Protein AF-A0A8J1JH78-F1 (afdb_monomer)

Structure (mmCIF, N/CA/C/O backbone):
data_AF-A0A8J1JH78-F1
#
_entry.id   AF-A0A8J1JH78-F1
#
loop_
_atom_site.group_PDB
_atom_site.id
_atom_site.type_symbol
_atom_site.label_atom_id
_atom_site.label_alt_id
_atom_site.label_comp_id
_atom_site.label_asym_id
_atom_site.label_entity_id
_atom_site.label_seq_id
_atom_site.pdbx_PDB_ins_code
_atom_site.Cartn_x
_atom_site.Cartn_y
_atom_site.Cartn_z
_atom_site.occupancy
_atom_site.B_iso_or_equiv
_atom_site.auth_seq_id
_atom_site.auth_comp_id
_atom_site.auth_asym_id
_atom_site.auth_atom_id
_atom_site.pdbx_PDB_model_num
ATOM 1 N N . MET A 1 1 ? -6.969 -33.728 41.096 1.00 48.09 1 MET A N 1
ATOM 2 C CA . MET A 1 1 ? -7.982 -32.722 41.499 1.00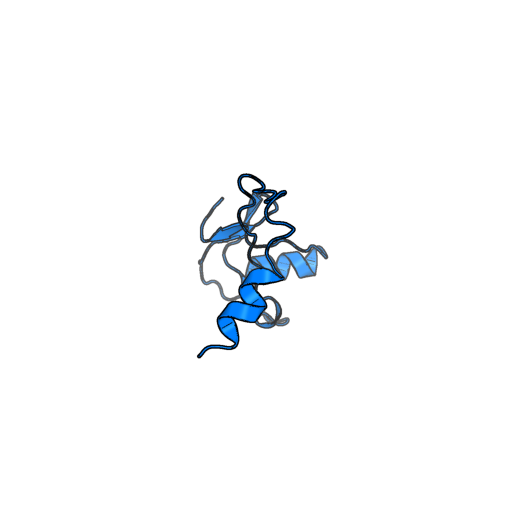 48.09 1 MET A CA 1
ATOM 3 C C . MET A 1 1 ? -7.349 -31.326 41.446 1.00 48.09 1 MET A C 1
ATOM 5 O O . MET A 1 1 ? -6.946 -30.771 42.450 1.00 48.09 1 MET A O 1
ATOM 9 N N . ASN A 1 2 ? -6.923 -30.921 40.250 1.00 36.47 2 ASN A N 1
ATOM 10 C CA . ASN A 1 2 ? -7.472 -29.811 39.453 1.00 36.47 2 ASN A CA 1
ATOM 11 C C . ASN A 1 2 ? -7.285 -28.394 40.041 1.00 36.47 2 ASN A C 1
ATOM 13 O O . ASN A 1 2 ? -8.236 -27.735 40.449 1.00 36.47 2 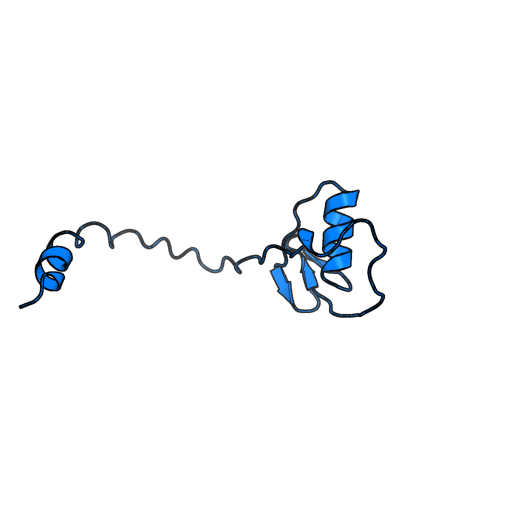ASN A O 1
ATOM 17 N N . SER A 1 3 ? -6.047 -27.887 39.937 1.00 57.00 3 SER A N 1
ATOM 18 C CA . SER A 1 3 ? -5.671 -26.464 40.089 1.00 57.00 3 SER A CA 1
ATOM 19 C C . SER A 1 3 ? -6.522 -25.505 39.231 1.00 57.00 3 SER A C 1
ATOM 21 O O . SER A 1 3 ? -6.642 -24.320 39.539 1.00 57.00 3 SER A O 1
ATOM 23 N N . PHE A 1 4 ? -7.176 -26.029 38.190 1.00 59.69 4 PHE A N 1
ATOM 24 C CA . PHE A 1 4 ? -8.124 -25.310 37.343 1.00 59.69 4 PHE A CA 1
ATOM 25 C C . PHE A 1 4 ? -9.325 -24.730 38.109 1.00 59.69 4 PHE A C 1
ATOM 27 O O . PHE A 1 4 ? -9.781 -23.644 37.766 1.00 59.69 4 PHE A O 1
ATOM 34 N N . LEU A 1 5 ? -9.798 -25.391 39.175 1.00 54.59 5 LEU A N 1
ATOM 35 C CA . LEU A 1 5 ? -10.943 -24.902 39.957 1.00 54.59 5 LEU A CA 1
ATOM 36 C C . LEU A 1 5 ? -10.589 -23.679 40.817 1.00 54.59 5 LEU A C 1
ATOM 38 O O . LEU A 1 5 ? -11.426 -22.805 41.016 1.00 54.59 5 LEU A O 1
ATOM 42 N N . LEU A 1 6 ? -9.334 -23.571 41.267 1.00 54.44 6 LEU A N 1
ATOM 43 C CA . LEU A 1 6 ? -8.887 -22.451 42.100 1.00 54.44 6 LEU A CA 1
ATOM 44 C C . LEU A 1 6 ? -8.714 -21.159 41.285 1.00 54.44 6 LEU A C 1
ATOM 46 O O . LEU A 1 6 ? -8.960 -20.066 41.787 1.00 54.44 6 LEU A O 1
ATOM 50 N N . LYS A 1 7 ? -8.338 -21.281 40.005 1.00 55.62 7 LYS A N 1
ATOM 51 C CA . LYS A 1 7 ? -8.229 -20.136 39.087 1.00 55.62 7 LYS A CA 1
ATOM 52 C C . LYS A 1 7 ? -9.595 -19.616 38.631 1.00 55.62 7 LYS A C 1
ATOM 54 O O . LYS A 1 7 ? -9.727 -18.424 38.373 1.00 55.62 7 LYS A O 1
ATOM 59 N N . ALA A 1 8 ? -10.608 -20.483 38.572 1.00 56.56 8 ALA A N 1
ATOM 60 C CA . ALA A 1 8 ? -11.961 -20.111 38.158 1.00 56.56 8 ALA A CA 1
ATOM 61 C C . ALA A 1 8 ? -12.670 -19.187 39.168 1.00 56.56 8 ALA A C 1
ATOM 63 O O . ALA A 1 8 ? -13.463 -18.343 38.764 1.00 56.56 8 ALA A O 1
ATOM 64 N N . LEU A 1 9 ? -12.353 -19.290 40.463 1.00 57.50 9 LEU A N 1
ATOM 65 C CA . LEU A 1 9 ? -12.970 -18.464 41.509 1.00 57.50 9 LEU A CA 1
ATOM 66 C C . LEU A 1 9 ? -12.403 -17.035 41.592 1.00 57.50 9 LEU A C 1
ATOM 68 O O . LEU A 1 9 ? -13.087 -16.147 42.089 1.00 57.50 9 LEU A O 1
ATOM 72 N N . LEU A 1 10 ? -11.187 -16.789 41.090 1.00 59.59 10 LEU A N 1
ATOM 73 C CA . LEU A 1 10 ? -10.536 -15.471 41.168 1.00 59.59 10 LEU A CA 1
ATOM 74 C C . LEU A 1 10 ? -10.680 -14.615 39.899 1.00 59.59 10 LEU A C 1
ATOM 76 O O . LEU A 1 10 ? -10.386 -13.425 39.941 1.00 59.59 10 LEU A O 1
ATOM 80 N N . L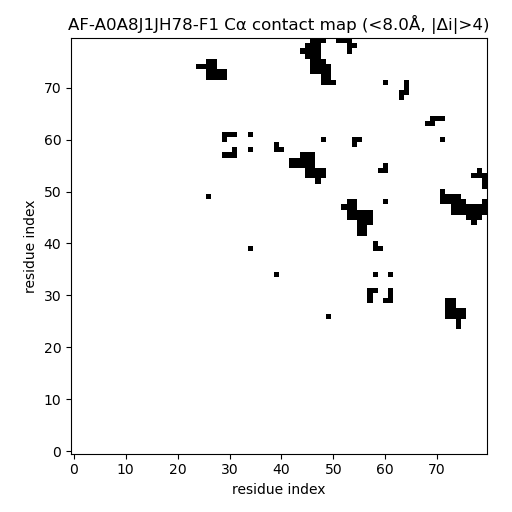EU A 1 11 ? -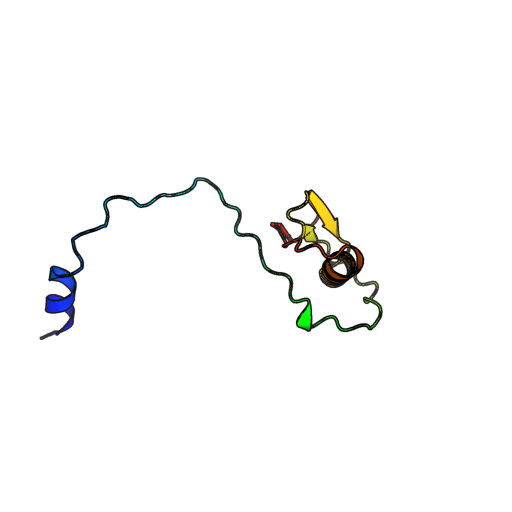11.154 -15.177 38.783 1.00 59.94 11 LEU A N 1
ATOM 81 C CA . LEU A 1 11 ? -11.347 -14.447 37.517 1.00 59.94 11 LEU A CA 1
ATOM 82 C C . LEU A 1 11 ? -12.803 -14.006 37.273 1.00 59.94 11 LEU A C 1
ATOM 84 O O . LEU A 1 11 ? -13.143 -13.540 36.188 1.00 59.94 11 LEU A O 1
ATOM 88 N N . GLY A 1 12 ? -13.669 -14.131 38.278 1.00 56.97 12 GLY A N 1
ATOM 89 C CA . GLY A 1 12 ? -15.097 -13.823 38.185 1.00 56.97 12 GLY A CA 1
ATOM 90 C C . GLY A 1 12 ? -15.493 -12.360 38.422 1.00 56.97 12 GLY A C 1
ATOM 91 O O . GLY A 1 12 ? -16.609 -12.145 38.881 1.00 56.97 12 GLY A O 1
ATOM 92 N N . THR A 1 13 ? -14.635 -11.355 38.181 1.00 64.06 13 THR A N 1
ATOM 93 C CA . THR A 1 13 ? -14.939 -9.959 38.583 1.00 6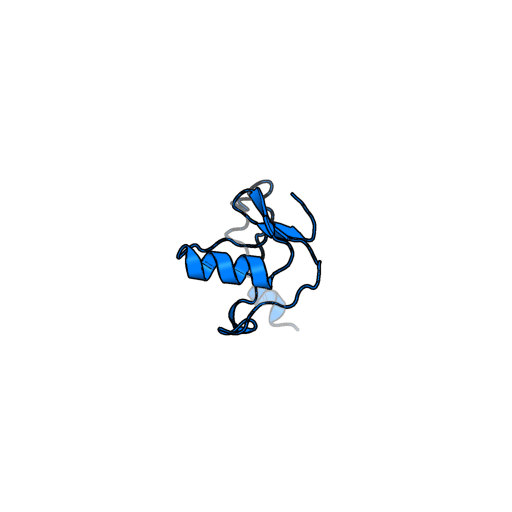4.06 13 THR A CA 1
ATOM 94 C C . THR A 1 13 ? -15.112 -8.909 37.488 1.00 64.06 13 THR A C 1
ATOM 96 O O . THR A 1 13 ? -15.520 -7.813 37.845 1.00 64.06 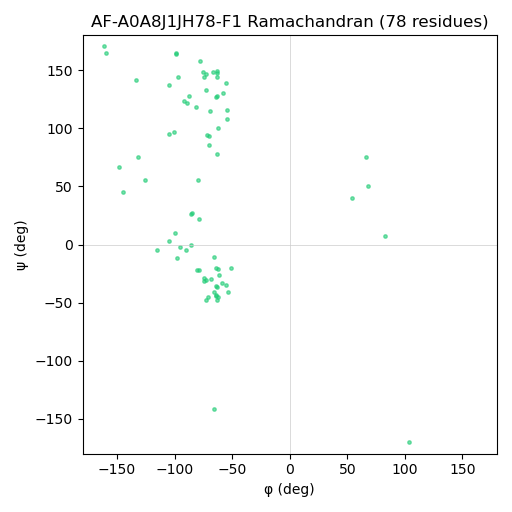13 THR A O 1
ATOM 99 N N . LEU A 1 14 ? -14.923 -9.154 36.184 1.00 60.62 14 LEU A N 1
ATOM 100 C CA . LEU A 1 14 ? -15.148 -8.085 35.180 1.00 60.62 14 LEU A CA 1
ATOM 101 C C . LEU A 1 14 ? -15.729 -8.574 33.842 1.00 60.62 14 LEU A C 1
ATOM 103 O O . LEU A 1 14 ? -15.315 -8.132 32.777 1.00 60.62 14 LEU A O 1
ATOM 107 N N . ALA A 1 15 ? -16.749 -9.431 33.864 1.00 60.03 15 ALA A N 1
ATOM 108 C CA . ALA A 1 15 ? -17.567 -9.702 32.669 1.00 60.03 15 ALA A CA 1
ATOM 109 C C . ALA A 1 15 ? -18.708 -8.668 32.481 1.00 60.03 15 ALA A C 1
ATOM 111 O O . ALA A 1 15 ? -19.752 -8.986 31.923 1.00 60.03 15 ALA A O 1
ATOM 112 N N . GLY A 1 16 ? -18.531 -7.439 32.988 1.00 59.62 16 GLY A N 1
ATOM 113 C CA . GLY A 1 16 ? -19.557 -6.386 33.039 1.00 59.62 16 GLY A CA 1
ATOM 114 C C . GLY A 1 16 ? -19.415 -5.252 32.017 1.00 59.62 16 GLY A C 1
ATOM 115 O O . GLY A 1 16 ? -20.211 -4.323 32.051 1.00 59.62 16 GLY A O 1
ATOM 116 N N . MET A 1 17 ? -18.432 -5.298 31.114 1.00 61.12 17 MET A N 1
ATOM 117 C CA . MET A 1 17 ? -18.325 -4.377 29.973 1.00 61.12 17 MET A CA 1
ATOM 118 C C . MET A 1 17 ? -17.674 -5.095 28.791 1.00 61.12 17 MET A C 1
ATOM 120 O O . MET A 1 17 ? -16.562 -4.765 28.378 1.00 61.12 17 MET A O 1
ATOM 124 N N . VAL A 1 18 ? -18.353 -6.091 28.218 1.00 59.00 18 VAL A N 1
ATOM 125 C CA . VAL A 1 18 ? -18.043 -6.429 26.826 1.00 59.00 18 VAL A CA 1
ATOM 126 C C . VAL A 1 18 ? -18.569 -5.257 26.001 1.00 59.00 18 VAL A C 1
ATOM 128 O O . VAL A 1 18 ? -19.748 -5.201 25.665 1.00 59.00 18 VAL A O 1
ATOM 131 N N . LEU A 1 19 ? -17.700 -4.282 25.726 1.00 59.00 19 LEU A N 1
ATOM 132 C CA . LEU A 1 19 ? -17.890 -3.326 24.642 1.00 59.00 19 LEU A CA 1
ATOM 133 C C . LEU A 1 19 ? -17.871 -4.142 23.345 1.00 59.00 19 LEU A C 1
ATOM 135 O O . LEU A 1 19 ? -16.849 -4.218 22.666 1.00 59.00 19 LEU A O 1
ATOM 139 N N . THR A 1 20 ? -18.967 -4.825 23.007 1.00 59.47 20 THR A N 1
ATOM 140 C CA . THR A 1 20 ? -19.132 -5.337 21.649 1.00 59.47 20 THR A CA 1
ATOM 141 C C . THR A 1 20 ? -19.350 -4.111 20.776 1.00 59.47 20 THR A C 1
ATOM 143 O O . THR A 1 20 ? -20.484 -3.685 20.566 1.00 59.47 20 THR A O 1
ATOM 146 N N . ALA A 1 21 ? -18.254 -3.489 20.338 1.00 62.12 21 ALA A N 1
ATOM 147 C CA . ALA A 1 21 ? -18.291 -2.492 19.284 1.00 62.12 21 ALA A CA 1
ATOM 148 C C . ALA A 1 21 ? -18.997 -3.152 18.089 1.00 62.12 21 ALA A C 1
ATOM 150 O O . ALA A 1 21 ? -18.504 -4.174 17.595 1.00 62.12 21 ALA A O 1
ATOM 151 N N . PRO A 1 22 ? -20.172 -2.658 17.661 1.00 58.62 22 PRO A N 1
ATOM 152 C CA . PRO A 1 22 ? -20.848 -3.249 16.530 1.00 58.62 22 PRO A CA 1
ATOM 153 C C . PRO A 1 22 ? -19.998 -2.930 15.302 1.00 58.62 22 PRO A C 1
ATOM 155 O O . PRO A 1 22 ? -19.833 -1.778 14.919 1.00 58.62 22 PRO A O 1
ATOM 158 N N . ASN A 1 23 ? -19.449 -3.980 14.699 1.00 57.56 23 ASN A N 1
ATOM 159 C CA . ASN A 1 23 ? -18.929 -3.955 13.340 1.00 57.56 23 ASN A CA 1
ATOM 160 C C . ASN A 1 23 ? -17.670 -3.101 13.091 1.00 57.56 23 ASN A C 1
ATOM 162 O O . ASN A 1 23 ? -17.587 -2.365 12.111 1.00 57.56 23 ASN A O 1
ATOM 166 N N . ALA A 1 24 ? -16.625 -3.273 13.903 1.00 57.38 24 ALA A N 1
ATOM 167 C CA . ALA A 1 24 ? -15.277 -3.047 13.387 1.00 57.38 24 ALA A CA 1
ATOM 168 C C . ALA A 1 24 ? -14.953 -4.213 12.439 1.00 57.38 24 ALA A C 1
ATOM 170 O O . ALA A 1 24 ? -14.540 -5.282 12.895 1.00 57.38 24 ALA A O 1
ATOM 171 N N . GLN A 1 25 ? -15.191 -4.053 11.129 1.00 60.81 25 GLN A N 1
ATOM 172 C CA . GLN A 1 25 ? -14.568 -4.942 10.148 1.00 60.81 25 GLN A CA 1
ATOM 173 C C . GLN A 1 25 ? -13.069 -4.866 10.420 1.00 60.81 25 GLN A C 1
ATOM 175 O O . GLN A 1 25 ? -12.460 -3.811 10.256 1.00 60.81 25 GLN A O 1
ATOM 180 N N . LYS A 1 26 ? -12.515 -5.946 10.977 1.00 72.44 26 LYS A N 1
ATOM 181 C CA . LYS A 1 26 ? -11.133 -5.989 11.435 1.00 72.44 26 LYS A CA 1
ATOM 182 C C . LYS A 1 26 ? -10.247 -5.761 10.220 1.00 72.44 26 LYS A C 1
ATOM 184 O O . LYS A 1 26 ? -10.036 -6.681 9.436 1.00 72.44 26 LYS A O 1
ATOM 189 N N . ALA A 1 27 ? -9.765 -4.535 10.082 1.00 84.06 27 ALA A N 1
ATOM 190 C CA . ALA A 1 27 ? -8.841 -4.181 9.034 1.00 84.06 27 ALA A CA 1
ATOM 191 C C . ALA A 1 27 ? -7.601 -5.075 9.153 1.00 84.06 27 ALA A C 1
ATOM 193 O O . ALA A 1 27 ? -7.053 -5.290 10.241 1.00 84.06 27 ALA A O 1
ATOM 194 N N . GLN A 1 28 ? -7.215 -5.666 8.034 1.00 93.38 28 GLN A N 1
ATOM 195 C CA . GLN A 1 28 ? -6.069 -6.539 7.922 1.00 93.38 28 GLN A CA 1
ATOM 196 C C . GLN A 1 28 ? -4.850 -5.704 7.531 1.00 93.38 28 GLN A C 1
ATOM 198 O O . GLN A 1 28 ? -4.855 -5.001 6.525 1.00 93.38 28 GLN A O 1
ATOM 203 N N . GLU A 1 29 ? -3.793 -5.770 8.339 1.00 93.50 29 GLU A N 1
ATOM 204 C CA . GLU A 1 29 ? -2.512 -5.140 8.004 1.00 93.50 29 GLU A CA 1
ATOM 205 C C . GLU A 1 29 ? -1.933 -5.800 6.738 1.00 93.50 29 GLU A C 1
ATOM 207 O O . GLU A 1 29 ? -1.820 -7.032 6.703 1.00 93.50 29 GLU A O 1
ATOM 212 N N . PRO A 1 30 ? -1.565 -5.020 5.707 1.00 94.06 30 PRO A N 1
ATOM 213 C CA . PRO A 1 30 ? -0.943 -5.557 4.507 1.00 94.06 30 PRO A CA 1
ATOM 214 C C . PRO A 1 30 ? 0.504 -5.990 4.789 1.00 94.06 30 PRO A C 1
ATOM 216 O O . PRO A 1 30 ? 1.236 -5.370 5.565 1.00 94.06 30 PRO A O 1
ATOM 219 N N . LEU A 1 31 ? 0.964 -7.042 4.118 1.00 93.38 31 LEU A N 1
ATOM 220 C CA . LEU A 1 31 ? 2.313 -7.595 4.249 1.00 93.38 31 LEU A CA 1
ATOM 221 C C . LEU A 1 31 ? 3.347 -6.793 3.444 1.00 93.38 31 LEU A C 1
ATOM 223 O O . LEU A 1 31 ? 4.101 -7.349 2.645 1.00 93.38 31 LEU A O 1
ATOM 227 N N . CYS A 1 32 ? 3.439 -5.482 3.680 1.00 93.88 32 CYS A N 1
ATOM 228 C CA . CYS A 1 32 ? 4.333 -4.595 2.926 1.00 93.88 32 CYS A CA 1
ATOM 229 C C . CYS A 1 32 ? 5.816 -4.937 3.063 1.00 93.88 32 CYS A C 1
ATOM 231 O O . CYS A 1 32 ? 6.597 -4.626 2.173 1.00 93.88 32 CYS A O 1
ATOM 233 N N . SER A 1 33 ? 6.211 -5.653 4.115 1.00 91.81 33 SER A N 1
ATOM 234 C CA . SER A 1 33 ? 7.568 -6.190 4.258 1.00 91.81 33 SER A CA 1
ATOM 235 C C . SER A 1 33 ? 7.938 -7.229 3.190 1.00 91.81 33 SER A C 1
ATOM 237 O O . SER A 1 33 ? 9.123 -7.454 2.957 1.00 91.81 33 SER A O 1
ATOM 239 N N . ARG A 1 34 ? 6.958 -7.850 2.514 1.00 91.44 34 ARG A N 1
ATOM 240 C CA . ARG A 1 34 ? 7.195 -8.753 1.372 1.00 91.44 34 ARG A CA 1
ATOM 241 C C . ARG A 1 34 ? 7.439 -8.011 0.061 1.00 91.44 34 ARG A C 1
ATOM 243 O O . ARG A 1 34 ? 8.032 -8.580 -0.853 1.00 91.44 34 ARG A O 1
ATOM 250 N N . TYR A 1 35 ? 6.985 -6.766 -0.033 1.00 89.44 35 TYR A N 1
ATOM 251 C CA . TYR A 1 35 ? 7.093 -5.935 -1.222 1.00 89.44 35 TYR A CA 1
ATOM 252 C C . TYR A 1 35 ? 8.193 -4.901 -0.976 1.00 89.44 35 TYR A C 1
ATOM 254 O O . TYR A 1 35 ? 7.986 -3.883 -0.319 1.00 89.44 35 TYR A O 1
ATOM 262 N N . GLY A 1 36 ? 9.405 -5.223 -1.439 1.00 84.62 36 GLY A N 1
ATOM 263 C CA . GLY A 1 36 ? 10.581 -4.357 -1.322 1.00 84.62 36 GLY A CA 1
ATOM 264 C C . GLY A 1 36 ? 10.452 -3.065 -2.141 1.00 84.62 36 GLY A C 1
ATOM 265 O O . GLY A 1 36 ? 9.396 -2.449 -2.204 1.00 84.62 36 GLY A O 1
ATOM 266 N N . GLU A 1 37 ? 11.538 -2.615 -2.759 1.00 82.19 37 GLU A N 1
ATOM 267 C CA . GLU A 1 37 ? 11.513 -1.475 -3.700 1.00 82.19 37 GLU A CA 1
ATOM 268 C C . GLU A 1 37 ? 11.267 -1.902 -5.153 1.00 82.19 37 GLU A C 1
ATOM 270 O O . GLU A 1 37 ? 11.138 -1.066 -6.044 1.00 82.19 37 GLU A O 1
ATOM 275 N N . ALA A 1 38 ? 11.205 -3.211 -5.405 1.00 83.94 38 ALA A N 1
ATOM 276 C CA . ALA A 1 38 ? 10.968 -3.742 -6.736 1.00 83.94 38 ALA A CA 1
ATOM 277 C C . ALA A 1 38 ? 9.552 -3.391 -7.238 1.00 83.94 38 ALA A C 1
ATOM 279 O O . ALA A 1 38 ? 8.612 -3.360 -6.438 1.00 83.94 38 ALA A O 1
ATOM 280 N N . PRO A 1 39 ? 9.371 -3.201 -8.559 1.00 87.12 39 PRO A N 1
ATOM 281 C CA . PRO A 1 39 ? 8.050 -3.020 -9.147 1.00 87.12 39 PRO A CA 1
ATOM 282 C C . PRO A 1 39 ? 7.106 -4.179 -8.803 1.00 87.12 39 PRO A C 1
ATOM 284 O O . PRO A 1 39 ? 7.495 -5.351 -8.841 1.00 87.12 39 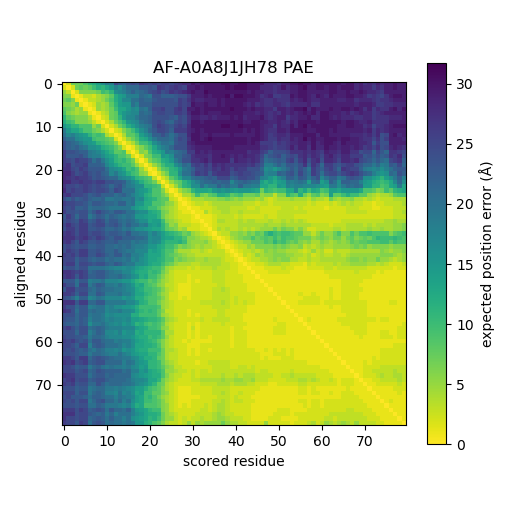PRO A O 1
ATOM 287 N N . CYS A 1 40 ? 5.847 -3.856 -8.503 1.00 92.25 40 CYS A N 1
ATOM 288 C CA . CYS A 1 40 ? 4.812 -4.856 -8.267 1.00 92.25 40 CYS A CA 1
ATOM 289 C C . CYS A 1 40 ? 4.560 -5.703 -9.520 1.00 92.25 40 CYS A C 1
ATOM 291 O O . CYS A 1 40 ? 4.570 -5.203 -10.646 1.00 92.25 40 CYS A O 1
ATOM 293 N N . LYS A 1 41 ? 4.278 -6.995 -9.323 1.00 91.88 41 LYS A N 1
ATOM 294 C CA . LYS A 1 41 ? 3.790 -7.853 -10.408 1.00 91.88 41 LYS A CA 1
ATOM 295 C C . LYS A 1 41 ? 2.431 -7.343 -10.898 1.00 91.88 41 LYS A C 1
ATOM 297 O O . LYS A 1 41 ? 1.631 -6.851 -10.104 1.00 91.88 41 LYS A O 1
ATOM 302 N N . LEU A 1 42 ? 2.147 -7.548 -12.183 1.00 92.19 42 LEU A N 1
ATOM 303 C CA . LEU A 1 42 ? 0.872 -7.192 -12.825 1.00 92.19 42 LEU A CA 1
ATOM 304 C C . LEU A 1 42 ? -0.261 -8.198 -12.531 1.00 92.19 42 LEU A C 1
ATOM 306 O O . LEU A 1 42 ? -1.213 -8.308 -13.296 1.00 92.19 42 LEU A O 1
ATOM 310 N N . GLU A 1 43 ? -0.148 -8.970 -11.450 1.00 95.38 43 GLU A N 1
ATOM 311 C CA . GLU A 1 43 ? -1.188 -9.911 -11.040 1.00 95.38 43 GLU A CA 1
ATOM 312 C C . GLU A 1 43 ? -2.381 -9.148 -10.464 1.00 95.38 43 GLU A C 1
ATOM 314 O O . GLU A 1 43 ? -2.210 -8.253 -9.634 1.00 95.38 43 GLU A O 1
ATOM 319 N N . TYR A 1 44 ? -3.584 -9.510 -10.895 1.00 96.38 44 TYR A N 1
ATOM 320 C CA . TYR A 1 44 ? -4.804 -8.837 -10.482 1.00 96.38 44 TYR A CA 1
ATOM 321 C C . TYR A 1 44 ? -5.527 -9.631 -9.392 1.00 96.38 44 TYR A C 1
ATOM 323 O O . TYR A 1 44 ? -6.271 -10.564 -9.682 1.00 96.38 44 TYR A O 1
ATOM 331 N N . ASN A 1 45 ? -5.290 -9.236 -8.142 1.00 97.00 45 ASN A N 1
ATOM 332 C CA . ASN A 1 45 ? -5.871 -9.810 -6.928 1.00 97.00 45 ASN A CA 1
ATOM 333 C C . ASN A 1 45 ? -6.394 -8.660 -6.052 1.00 97.00 45 ASN A C 1
ATOM 335 O O . ASN A 1 45 ? -5.717 -8.282 -5.091 1.00 97.00 45 ASN A O 1
ATOM 339 N N . PRO A 1 46 ? -7.538 -8.050 -6.408 1.00 98.06 46 PRO A N 1
ATOM 340 C CA . PRO A 1 46 ? -7.934 -6.765 -5.855 1.00 98.06 46 PRO A CA 1
ATOM 341 C C . PRO A 1 46 ? -8.172 -6.821 -4.344 1.00 98.06 46 PRO A C 1
ATOM 343 O O . PRO A 1 46 ? -8.625 -7.837 -3.810 1.00 98.06 46 PRO A O 1
ATOM 346 N N . VAL A 1 47 ? -7.880 -5.715 -3.664 1.00 97.75 47 VAL A N 1
ATOM 347 C CA . VAL A 1 47 ? -8.171 -5.509 -2.239 1.00 97.75 47 VAL A CA 1
ATOM 348 C C . VAL A 1 47 ? -8.809 -4.140 -2.026 1.00 97.75 47 VAL A C 1
ATOM 350 O O . VAL A 1 47 ? -8.403 -3.161 -2.653 1.00 97.75 47 VAL A O 1
ATOM 353 N N . CYS A 1 48 ? -9.784 -4.072 -1.123 1.00 98.19 48 CYS A N 1
ATOM 354 C CA . CYS A 1 48 ? -10.402 -2.827 -0.695 1.00 98.19 48 CYS A CA 1
ATOM 355 C C . CYS A 1 48 ? -9.613 -2.263 0.490 1.00 98.19 48 CYS A C 1
ATOM 357 O O . CYS A 1 48 ? -9.444 -2.950 1.503 1.00 98.19 48 CYS A O 1
ATOM 359 N N . GLY A 1 49 ? -9.099 -1.042 0.359 1.00 97.62 49 GLY A N 1
ATOM 360 C CA . GLY A 1 49 ? -8.408 -0.328 1.427 1.00 97.62 49 GLY A CA 1
ATOM 361 C C . GLY A 1 49 ? -9.378 0.275 2.442 1.00 97.62 49 GLY A C 1
ATOM 362 O O . GLY A 1 49 ? -10.540 0.534 2.147 1.00 97.62 49 GLY A O 1
ATOM 363 N N . THR A 1 50 ? -8.900 0.548 3.654 1.00 97.12 50 THR A N 1
ATOM 364 C CA . THR A 1 50 ? -9.664 1.276 4.685 1.00 97.12 50 THR A CA 1
ATOM 365 C C . THR A 1 50 ? -9.963 2.730 4.317 1.00 97.12 50 THR A C 1
ATOM 367 O O . THR A 1 50 ? -10.732 3.389 5.010 1.00 97.12 50 THR A O 1
ATOM 370 N N . ASP A 1 51 ? -9.341 3.239 3.258 1.00 96.81 51 ASP A N 1
ATOM 371 C CA . ASP A 1 51 ? -9.623 4.534 2.642 1.00 96.81 51 ASP A CA 1
ATOM 372 C C . ASP A 1 51 ? -10.760 4.469 1.601 1.00 96.81 51 ASP A C 1
ATOM 374 O O . ASP A 1 51 ? -11.127 5.494 1.030 1.00 96.81 51 ASP A O 1
ATOM 378 N N . GLY A 1 52 ? -11.334 3.282 1.370 1.00 96.88 52 GLY A N 1
ATOM 379 C CA . GLY A 1 52 ? -12.431 3.054 0.432 1.00 96.88 52 GLY A CA 1
ATOM 380 C C . GLY A 1 52 ? -11.995 2.891 -1.025 1.00 96.88 52 GLY A C 1
ATOM 381 O O . GLY A 1 52 ? -12.855 2.830 -1.903 1.00 96.88 52 GLY A O 1
ATOM 382 N N . ASN A 1 53 ? -10.690 2.809 -1.303 1.00 98.06 53 ASN A N 1
ATOM 383 C CA . ASN A 1 53 ? -10.173 2.620 -2.656 1.00 98.06 53 ASN A CA 1
ATOM 384 C C . ASN A 1 53 ? -9.860 1.147 -2.943 1.00 98.06 53 ASN A C 1
ATOM 386 O O . ASN A 1 53 ? -9.371 0.409 -2.086 1.00 98.06 53 ASN A O 1
ATOM 390 N N . THR A 1 54 ? -10.104 0.720 -4.185 1.00 98.19 54 THR A N 1
ATOM 391 C CA . THR A 1 54 ? -9.678 -0.606 -4.650 1.00 98.19 54 THR A CA 1
ATOM 392 C C . THR A 1 54 ? -8.258 -0.540 -5.191 1.00 98.19 54 THR A C 1
ATOM 394 O O . THR A 1 54 ? -7.962 0.232 -6.102 1.00 98.19 54 THR A O 1
ATOM 397 N N . TYR A 1 55 ? -7.401 -1.424 -4.696 1.00 97.25 55 TYR A N 1
ATOM 398 C CA . TYR A 1 55 ? -6.039 -1.616 -5.176 1.00 97.25 55 TYR A CA 1
ATOM 399 C C . TYR A 1 55 ? -5.968 -2.896 -5.998 1.00 97.25 55 TYR A C 1
ATOM 401 O O . TYR A 1 55 ? -6.533 -3.911 -5.600 1.00 97.25 55 TYR A O 1
ATOM 409 N N . GLY A 1 56 ? -5.264 -2.875 -7.134 1.00 97.31 56 GLY A N 1
ATOM 410 C CA . GLY A 1 56 ? -5.195 -4.023 -8.050 1.00 97.31 56 GLY A CA 1
ATOM 411 C C . GLY A 1 56 ? -4.572 -5.277 -7.427 1.00 97.31 56 GLY A C 1
ATOM 412 O O . GLY A 1 56 ? -4.881 -6.393 -7.840 1.00 97.31 56 GLY A O 1
ATOM 413 N N . ASN A 1 57 ? -3.715 -5.092 -6.422 1.00 96.38 57 ASN A N 1
ATOM 414 C CA . ASN A 1 57 ? -3.216 -6.131 -5.526 1.00 96.38 57 ASN A CA 1
ATOM 415 C C . ASN A 1 57 ? -2.641 -5.538 -4.227 1.00 96.38 57 ASN A C 1
ATOM 417 O O . ASN A 1 57 ? -2.422 -4.329 -4.116 1.00 96.38 57 ASN A O 1
ATOM 421 N N . GLU A 1 58 ? -2.335 -6.397 -3.253 1.00 96.81 58 GLU A N 1
ATOM 422 C CA . GLU A 1 58 ? -1.724 -6.006 -1.972 1.00 96.81 58 GLU A CA 1
ATOM 423 C C . GLU A 1 58 ? -0.403 -5.226 -2.147 1.00 96.81 58 GLU A C 1
ATOM 425 O O . GLU A 1 58 ? -0.136 -4.283 -1.404 1.00 96.81 58 GLU A O 1
ATOM 430 N N . CYS A 1 59 ? 0.397 -5.549 -3.171 1.00 97.25 59 CYS A N 1
ATOM 431 C CA . CYS A 1 59 ? 1.631 -4.817 -3.467 1.00 97.25 59 CYS A CA 1
ATOM 432 C C . CYS A 1 59 ? 1.352 -3.365 -3.869 1.00 97.25 59 CYS A C 1
ATOM 434 O O . CYS A 1 59 ? 2.026 -2.463 -3.381 1.00 97.25 59 CYS A O 1
ATOM 436 N N . SER A 1 60 ? 0.350 -3.123 -4.721 1.00 96.69 60 SER A N 1
ATOM 437 C CA . SER A 1 60 ? -0.020 -1.769 -5.151 1.00 96.69 60 SER A CA 1
ATOM 438 C C . SER A 1 60 ? -0.522 -0.901 -3.993 1.00 96.69 60 SER A C 1
ATOM 440 O O . SER A 1 60 ? -0.169 0.272 -3.922 1.00 96.69 60 SER A O 1
ATOM 442 N N . LEU A 1 61 ? -1.239 -1.491 -3.032 1.00 97.31 61 LEU A N 1
ATOM 443 C CA . LEU A 1 61 ? -1.615 -0.821 -1.785 1.00 97.31 61 LEU A CA 1
ATOM 444 C C . LEU A 1 61 ? -0.369 -0.444 -0.970 1.00 97.31 61 LEU A C 1
ATOM 446 O O . LEU A 1 61 ? -0.221 0.695 -0.534 1.00 97.31 61 LEU A O 1
ATOM 450 N N . CYS A 1 62 ? 0.569 -1.378 -0.804 1.00 96.75 62 CYS A N 1
ATOM 451 C CA . CYS A 1 62 ? 1.826 -1.116 -0.102 1.00 96.75 62 CYS A CA 1
ATOM 452 C C . CYS A 1 62 ? 2.702 -0.062 -0.784 1.00 96.75 62 CYS A C 1
ATOM 454 O O . CYS A 1 62 ? 3.368 0.721 -0.103 1.00 96.75 62 CYS A O 1
ATOM 456 N N . TYR A 1 63 ? 2.714 -0.045 -2.116 1.00 95.88 63 TYR A N 1
ATOM 457 C CA . TYR A 1 63 ? 3.398 0.977 -2.892 1.00 95.88 63 TYR A CA 1
ATOM 458 C C . TYR A 1 63 ? 2.795 2.354 -2.616 1.00 95.88 63 TYR A C 1
ATOM 460 O O . TYR A 1 63 ? 3.545 3.286 -2.329 1.00 95.88 63 TYR A O 1
ATOM 468 N N . GLU A 1 64 ? 1.464 2.467 -2.601 1.00 95.88 64 GLU A N 1
ATOM 469 C CA . GLU A 1 64 ? 0.814 3.741 -2.295 1.00 95.88 64 GLU A CA 1
ATOM 470 C C . GLU A 1 64 ? 1.038 4.209 -0.860 1.00 95.88 64 GLU A C 1
ATOM 472 O O . GLU A 1 64 ? 1.376 5.371 -0.635 1.00 95.88 64 GLU A O 1
ATOM 477 N N . ASN A 1 65 ? 0.976 3.299 0.114 1.00 95.81 65 ASN A N 1
ATOM 478 C CA . ASN A 1 65 ? 1.350 3.610 1.494 1.00 95.81 65 ASN A CA 1
ATOM 479 C C . ASN A 1 65 ? 2.758 4.215 1.578 1.00 95.81 65 ASN A C 1
ATOM 481 O O . ASN A 1 65 ? 2.979 5.180 2.306 1.00 95.81 65 ASN A O 1
ATOM 485 N N . ARG A 1 66 ? 3.715 3.693 0.802 1.00 94.50 66 ARG A N 1
ATOM 486 C CA . ARG A 1 66 ? 5.079 4.232 0.760 1.00 94.50 66 ARG A CA 1
ATOM 487 C C . ARG A 1 66 ? 5.146 5.582 0.051 1.00 94.50 66 ARG A C 1
ATOM 489 O O . ARG A 1 66 ? 5.813 6.483 0.551 1.00 94.50 66 ARG A O 1
ATOM 496 N N . LEU A 1 67 ? 4.480 5.716 -1.094 1.00 94.12 67 LEU A N 1
ATOM 497 C CA . LEU A 1 67 ? 4.506 6.927 -1.913 1.00 94.12 67 LEU A CA 1
ATOM 498 C C . LEU A 1 67 ? 3.878 8.115 -1.177 1.00 94.12 67 LEU A C 1
ATOM 500 O O . LEU A 1 67 ? 4.438 9.210 -1.169 1.00 94.12 67 LEU A O 1
ATOM 504 N N . ARG A 1 68 ? 2.732 7.884 -0.533 1.00 95.81 68 ARG A N 1
ATOM 505 C CA . ARG A 1 68 ? 1.937 8.916 0.144 1.00 95.81 68 ARG A CA 1
ATOM 506 C C . ARG A 1 68 ? 2.228 9.013 1.640 1.00 95.81 68 ARG A C 1
ATOM 508 O O . ARG A 1 68 ? 1.692 9.897 2.299 1.00 95.81 68 ARG A O 1
ATOM 515 N N . SER A 1 69 ? 3.109 8.154 2.167 1.00 95.00 69 SER A N 1
ATOM 516 C CA . SER A 1 69 ? 3.367 8.018 3.611 1.00 95.00 69 SER A CA 1
ATOM 517 C C . SER A 1 69 ? 2.078 7.764 4.406 1.00 95.00 69 SER A C 1
ATOM 519 O O . SER A 1 69 ? 1.878 8.301 5.495 1.00 95.00 69 SER A O 1
ATOM 521 N N . GLU A 1 70 ? 1.195 6.944 3.838 1.00 95.06 70 GLU A N 1
ATOM 522 C CA . GLU A 1 70 ? -0.074 6.538 4.437 1.00 95.06 70 GLU A CA 1
ATOM 523 C C . GLU A 1 70 ? 0.038 5.153 5.085 1.00 95.06 70 GLU A C 1
ATOM 525 O O . GLU A 1 70 ? 0.980 4.390 4.855 1.00 95.06 70 GLU A O 1
ATOM 530 N N . LYS A 1 71 ? -0.940 4.830 5.935 1.00 96.12 71 LYS A N 1
ATOM 531 C CA . LYS A 1 71 ? -1.064 3.517 6.574 1.00 96.12 71 LYS A CA 1
ATOM 532 C C . LYS A 1 71 ? -2.445 2.922 6.310 1.00 96.12 71 LYS A C 1
ATOM 534 O O . LYS A 1 71 ? -3.190 2.603 7.234 1.00 96.12 71 LYS A O 1
ATOM 539 N N . ILE A 1 72 ? -2.785 2.813 5.031 1.00 97.25 72 ILE A N 1
ATOM 540 C CA . ILE A 1 72 ? -3.991 2.141 4.557 1.00 97.25 72 ILE A CA 1
ATOM 541 C C . ILE A 1 72 ? -3.874 0.662 4.919 1.00 97.25 72 ILE A C 1
ATOM 543 O O . ILE A 1 72 ? -2.872 0.008 4.615 1.00 97.25 72 ILE A O 1
ATOM 547 N N . GLN A 1 73 ? -4.894 0.145 5.593 1.00 97.69 73 GLN A N 1
ATOM 548 C CA . GLN A 1 73 ? -5.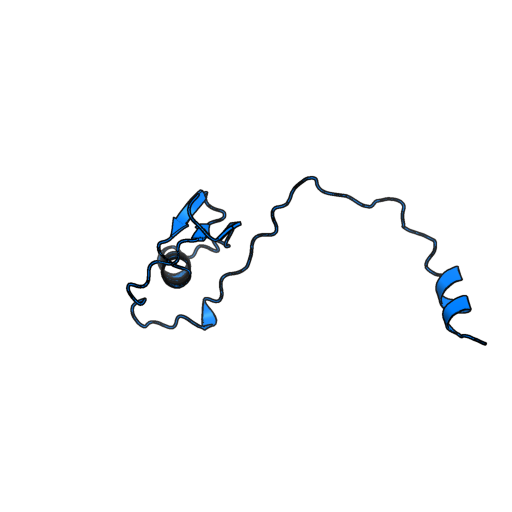042 -1.276 5.870 1.00 97.69 73 GLN A CA 1
ATOM 549 C C . GLN A 1 73 ? -6.010 -1.883 4.849 1.00 97.69 73 GLN A C 1
ATOM 551 O O . GLN A 1 73 ? -6.740 -1.168 4.168 1.00 97.69 73 GLN A O 1
ATOM 556 N N . ILE A 1 74 ? -6.047 -3.205 4.737 1.00 96.94 74 ILE A N 1
ATOM 557 C CA . ILE A 1 74 ? -7.034 -3.900 3.908 1.00 96.94 74 ILE A CA 1
ATOM 558 C C . ILE A 1 74 ? -8.337 -3.998 4.704 1.00 96.94 74 ILE A C 1
ATOM 560 O O . ILE A 1 74 ? -8.373 -4.638 5.752 1.00 96.94 74 ILE A O 1
ATOM 564 N N . GLN A 1 75 ? -9.420 -3.402 4.217 1.00 96.88 75 GLN A N 1
ATOM 565 C CA . GLN A 1 75 ? -10.751 -3.590 4.791 1.00 96.88 75 GLN A CA 1
ATOM 566 C C . GLN A 1 75 ? -11.289 -4.988 4.466 1.00 96.88 75 GLN A C 1
ATOM 568 O O . GLN A 1 75 ? -11.766 -5.693 5.355 1.00 96.88 75 GLN A O 1
ATOM 573 N N . HIS A 1 76 ? -11.187 -5.405 3.200 1.00 95.62 76 HIS A N 1
ATOM 574 C CA . HIS A 1 76 ? -11.495 -6.764 2.756 1.00 95.62 76 HIS A CA 1
ATOM 575 C C . HIS A 1 76 ? -10.828 -7.098 1.413 1.00 95.62 76 HIS A C 1
ATOM 577 O O . HIS A 1 76 ? -10.366 -6.222 0.686 1.00 95.62 76 HIS A O 1
ATOM 583 N N . VAL A 1 77 ? -10.786 -8.388 1.078 1.00 96.50 77 VAL A N 1
ATOM 584 C CA . VAL A 1 77 ? -10.346 -8.867 -0.242 1.00 96.50 77 VAL A CA 1
ATOM 585 C C . VAL A 1 77 ? -11.443 -8.593 -1.277 1.00 96.50 77 VAL A C 1
ATOM 587 O O . VAL A 1 77 ? -12.630 -8.709 -0.965 1.00 96.50 77 VAL A O 1
ATOM 590 N N . GLY A 1 78 ? -11.056 -8.253 -2.504 1.00 96.50 78 GLY A N 1
ATOM 591 C CA . GLY A 1 78 ? -11.955 -7.871 -3.591 1.00 96.50 78 GLY A CA 1
ATOM 592 C C . GLY A 1 78 ? -11.977 -6.364 -3.849 1.00 96.50 78 GLY A C 1
ATOM 593 O O . GLY A 1 78 ? -11.154 -5.616 -3.332 1.00 96.50 78 GLY A O 1
ATOM 594 N N . HIS A 1 79 ? -12.924 -5.934 -4.676 1.00 97.38 79 HIS A N 1
ATOM 595 C CA . HIS A 1 79 ? -13.214 -4.515 -4.883 1.00 97.38 79 HIS A CA 1
ATOM 596 C C . HIS A 1 79 ? -13.979 -3.949 -3.694 1.00 97.38 79 HIS A C 1
ATOM 598 O O . HIS A 1 79 ? -14.778 -4.684 -3.118 1.00 97.38 79 HIS A O 1
ATOM 604 N N . CYS A 1 80 ? -13.781 -2.667 -3.394 1.00 94.38 80 CYS A N 1
ATOM 605 C CA . CYS A 1 80 ? -14.821 -1.863 -2.760 1.00 94.38 80 CYS A CA 1
ATOM 606 C C . CYS A 1 80 ? -16.000 -1.713 -3.755 1.00 94.38 80 CYS A C 1
ATOM 608 O O . CYS A 1 80 ? -17.157 -1.765 -3.301 1.00 94.38 80 CYS A O 1
#

Mean predict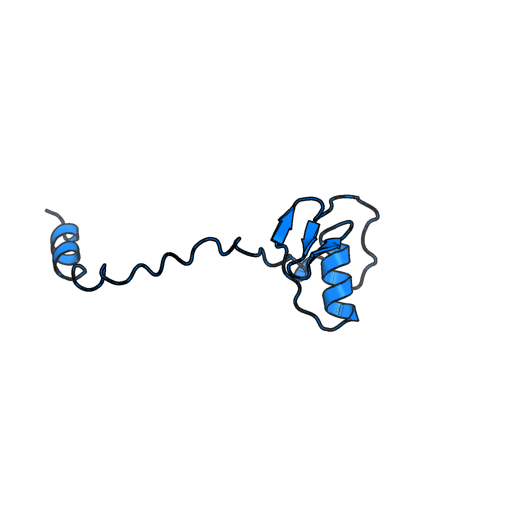ed aligned error: 12.17 Å

Sequence (80 aa):
MNSFLLKALLLGTLAGMVLTAPNAQKAQEPLCSRYGEAPCKLEYNPVCGTDGNTYGNECSLCYENRLRSEKIQIQHVGHC

Radius of gyration: 20.36 Å; Cα contacts (8 Å, |Δi|>4): 96; chains: 1; bounding box: 32×42×55 Å

InterPro domains:
  IPR001239 Proteinase inhibitor I1, Kazal-type, metazoa [PR00290] (40-50)
  IPR001239 Proteinase inhibitor I1, Kazal-type, metazoa [PR00290] (51-62)
  IPR002350 Kazal domain [PF00050] (32-80)
  IPR002350 Kazal domain [PS00282] (40-62)
  IPR002350 Kazal domain [PS51465] (26-80)
  IPR002350 Kazal domain [SM00280] (31-80)
  IPR036058 Kazal domain superfamily [SSF100895] (32-80)

Foldseek 3Di:
DCPPVVVVVVPPDPPPDPVPPPDPLPFAQQPLVVQDPDDDDQQQWWFQWPVRAIDSDSNRVSVCCVVVVHRITTSGTDHD

Secondary structure (DSSP, 8-state):
--THHHHHHHSTT--S-----TT---PBPP-GGGS-SSPPP-----EEETTS-EESSHHHHHHHHHHHT--PPEEEES--

Organism: Xenopus tropicalis (NCBI:txid8364)

Solvent-accessible surface area (backbone atoms only — not comparable to full-atom values): 5096 Å² total; per-residue (Å²): 140,64,73,66,63,65,56,59,70,73,68,75,80,74,90,82,71,79,78,75,70,85,78,73,69,72,58,39,78,68,70,43,89,78,51,70,90,66,84,69,74,93,61,82,52,38,24,11,29,67,81,67,46,63,26,55,18,72,52,53,45,40,48,46,23,63,75,70,72,49,85,70,28,32,46,45,83,34,74,102

Nearest PDB structures (foldseek):
  6kbr-assembly1_C  TM=9.767E-01  e=2.560E-05  Homo sapiens
  1hpt-assembly1_A  TM=8.666E-01  e=5.358E-06  Homo sapiens
  7qe9-assembly1_C  TM=9.060E-01  e=1.622E-05  Homo sapiens
  1r0r-assembly1_I  TM=8.222E-01  e=3.785E-05  Meleagris gallopavo
  2sge-assembly1_I  TM=8.222E-01  e=4.040E-05  Meleagris gallopavo

pLDDT: mean 82.72, std 17.76, range [36.47, 98.19]